Protein AF-A0A967STU8-F1 (afdb_monomer_lite)

Secondary structure (DSSP, 8-state):
-B-SSEEEEEETTTTEEEEEES--S--EEEEEEEEEEEEEEEEEE--SSS-EEEEEEEEE----BTTEEE-SPPEEESPPSEEEE-TTS-EEEEEEEEEE-TT-EEEEEEEEEEEEEEEEE--

Foldseek 3Di:
DDPPAWDWDADPVVRDIDTHGPDDPDFKDWADKDKDKDKDKDKDWAQDPDKDFKDKDWAFDDADDQFKHFDDDKDKVPQAPDWDADPVRTITRIHMDGTADHGDMDMMIIITIMIGTDMDGDD

Radius of gyration: 24.73 Å; chains: 1; bounding box: 53×29×70 Å

Structure (mmCIF, N/CA/C/O backbone):
data_AF-A0A967STU8-F1
#
_entry.id   AF-A0A967STU8-F1
#
loop_
_atom_site.group_PDB
_atom_site.id
_atom_site.type_symbol
_atom_site.label_atom_id
_atom_site.label_alt_id
_atom_site.label_comp_id
_atom_site.label_asym_id
_atom_site.label_entity_id
_atom_site.label_seq_id
_atom_site.pdbx_PDB_ins_code
_atom_site.Cartn_x
_atom_site.Cartn_y
_atom_site.Cartn_z
_atom_site.occupancy
_atom_site.B_iso_or_equiv
_atom_site.auth_seq_id
_atom_site.auth_comp_id
_atom_site.auth_asym_id
_atom_site.auth_atom_id
_atom_site.pdbx_PDB_model_num
ATOM 1 N N . CYS A 1 1 ? -17.644 -10.388 41.715 1.00 85.75 1 CYS A N 1
ATOM 2 C CA . CYS A 1 1 ? -18.228 -11.745 41.579 1.00 85.75 1 CYS A CA 1
ATOM 3 C C . CYS A 1 1 ? -18.292 -12.089 40.093 1.00 85.75 1 CYS A C 1
ATOM 5 O O . CYS A 1 1 ? -18.644 -11.200 39.331 1.00 85.75 1 CYS A O 1
ATOM 7 N N . TYR A 1 2 ? -17.925 -13.299 39.666 1.00 87.25 2 TYR A N 1
ATOM 8 C CA . TYR A 1 2 ? -18.069 -13.735 38.269 1.00 87.25 2 TYR A CA 1
ATOM 9 C C . TYR A 1 2 ? -19.254 -14.698 38.171 1.00 87.25 2 TYR A C 1
ATOM 11 O O . TYR A 1 2 ? -19.292 -15.669 38.923 1.00 87.25 2 TYR A O 1
ATOM 19 N N . ASP A 1 3 ? -20.216 -14.415 37.293 1.00 89.44 3 ASP A N 1
ATOM 20 C CA . ASP A 1 3 ? -21.454 -15.205 37.157 1.00 89.44 3 ASP A CA 1
ATOM 21 C C . ASP A 1 3 ? -21.408 -16.250 36.025 1.00 89.44 3 ASP A C 1
ATOM 23 O O . ASP A 1 3 ? -22.399 -16.929 35.775 1.00 89.44 3 ASP A O 1
ATOM 27 N N . GLY A 1 4 ? -20.263 -16.387 35.347 1.00 85.88 4 GLY A N 1
ATOM 28 C CA . GLY A 1 4 ? -20.096 -17.239 34.166 1.00 85.88 4 GLY A CA 1
ATOM 29 C C . GLY A 1 4 ? -20.077 -16.477 32.836 1.00 85.88 4 GLY A C 1
ATOM 30 O O . GLY A 1 4 ? -19.591 -17.015 31.843 1.00 85.88 4 GLY A O 1
ATOM 31 N N . GLU A 1 5 ? -20.493 -15.209 32.809 1.00 87.75 5 GLU A N 1
ATOM 32 C CA . GLU A 1 5 ? -20.482 -14.366 31.602 1.00 87.75 5 GLU A CA 1
ATOM 33 C C . GLU A 1 5 ? -19.931 -12.957 31.887 1.00 87.75 5 GLU A C 1
ATOM 35 O O . GLU A 1 5 ? -19.089 -12.440 31.147 1.00 87.75 5 GLU A O 1
ATOM 40 N N . PHE A 1 6 ? -20.321 -12.368 33.015 1.00 89.75 6 PHE A N 1
ATOM 41 C CA . PHE A 1 6 ? -19.985 -11.016 33.433 1.00 89.75 6 PHE A CA 1
ATOM 42 C C . PHE A 1 6 ? -19.229 -10.997 34.759 1.00 89.75 6 PHE A C 1
ATOM 44 O O . PHE A 1 6 ? -19.437 -11.813 35.663 1.00 89.75 6 PHE A O 1
ATOM 51 N N . LEU A 1 7 ? -18.359 -9.999 34.893 1.00 90.50 7 LEU A N 1
ATOM 52 C CA . LEU A 1 7 ? -17.764 -9.638 36.167 1.00 90.50 7 LEU A CA 1
ATOM 53 C C . LEU A 1 7 ? -18.603 -8.528 36.795 1.00 90.50 7 LEU A C 1
ATOM 55 O O . LEU A 1 7 ? -18.734 -7.434 36.252 1.00 90.50 7 LEU A O 1
ATOM 59 N N . TRP A 1 8 ? -19.147 -8.818 37.966 1.00 91.75 8 TRP A N 1
ATOM 60 C CA . TRP A 1 8 ? -19.905 -7.876 38.769 1.00 91.75 8 TRP A CA 1
ATOM 61 C C . TRP A 1 8 ? -18.993 -7.196 39.781 1.00 91.75 8 TRP A C 1
ATOM 63 O O . TRP A 1 8 ? -18.360 -7.877 40.604 1.00 91.75 8 TRP A O 1
ATOM 73 N N . ALA A 1 9 ? -18.956 -5.868 39.732 1.00 91.94 9 ALA A N 1
ATOM 74 C CA . ALA A 1 9 ? -18.268 -5.028 40.704 1.00 91.94 9 ALA A CA 1
ATOM 75 C C . ALA A 1 9 ? -19.292 -4.172 41.455 1.00 91.94 9 ALA A C 1
ATOM 77 O O . ALA A 1 9 ? -20.161 -3.559 40.842 1.00 91.94 9 ALA A O 1
ATOM 78 N N . VAL A 1 10 ? -19.195 -4.145 42.782 1.00 92.25 10 VAL A N 1
ATOM 79 C CA . VAL A 1 10 ? -20.042 -3.308 43.638 1.00 92.25 10 VAL A CA 1
ATOM 80 C C . VAL A 1 10 ? -19.204 -2.137 44.123 1.00 92.25 10 VAL A C 1
ATOM 82 O O . VAL A 1 10 ? -18.110 -2.339 44.648 1.00 92.25 10 VAL A O 1
ATOM 85 N N . ASP A 1 11 ? -19.726 -0.931 43.961 1.00 90.88 11 ASP A N 1
ATOM 86 C CA . ASP A 1 11 ? -19.177 0.288 44.537 1.00 90.88 11 ASP A CA 1
ATOM 87 C C . ASP A 1 11 ? -20.080 0.738 45.682 1.00 90.88 11 ASP A C 1
ATOM 89 O O . ASP A 1 11 ? -21.174 1.262 45.471 1.00 90.88 11 ASP A O 1
ATOM 93 N N . TYR A 1 12 ? -19.599 0.504 46.901 1.00 89.56 12 TYR A N 1
ATOM 94 C CA . TYR A 1 12 ? -20.307 0.859 48.124 1.00 89.56 12 TYR A CA 1
ATOM 95 C C . TYR A 1 12 ? -20.416 2.376 48.326 1.00 89.56 12 TYR A C 1
ATOM 97 O O . TYR A 1 12 ? -21.389 2.838 48.912 1.00 89.56 12 TYR A O 1
ATOM 105 N N . GLN A 1 13 ? -19.448 3.167 47.847 1.00 90.31 13 GLN A N 1
ATOM 106 C CA . GLN A 1 13 ? -19.458 4.619 48.063 1.00 90.31 13 GLN A CA 1
ATOM 107 C C . GLN A 1 13 ? -20.586 5.297 47.288 1.00 90.31 13 GLN A C 1
ATOM 109 O O . GLN A 1 13 ? -21.138 6.292 47.752 1.00 90.31 13 GLN A O 1
ATOM 114 N N . ASN A 1 14 ? -20.932 4.742 46.127 1.00 92.25 14 ASN A N 1
ATOM 115 C CA . ASN A 1 14 ? -21.931 5.311 45.230 1.00 92.25 14 ASN A CA 1
ATOM 116 C C . ASN A 1 14 ? -23.216 4.473 45.124 1.00 92.25 14 ASN A C 1
ATOM 118 O O . ASN A 1 14 ? -24.063 4.810 44.300 1.00 92.25 14 ASN A O 1
ATOM 122 N N . ASP A 1 15 ? -23.348 3.400 45.914 1.00 90.81 15 ASP A N 1
ATOM 123 C CA . ASP A 1 15 ? -24.450 2.424 45.868 1.00 90.81 15 ASP A CA 1
ATOM 124 C C . ASP A 1 15 ? -24.742 1.922 44.438 1.00 90.81 15 ASP A C 1
ATOM 126 O O . ASP A 1 15 ? -25.861 1.987 43.922 1.00 90.81 15 ASP A O 1
ATOM 130 N N . ARG A 1 16 ? -23.685 1.483 43.737 1.00 93.62 16 ARG A N 1
ATOM 131 C CA . ARG A 1 16 ? -23.762 1.052 42.331 1.00 93.62 16 ARG A CA 1
ATOM 132 C C . ARG A 1 16 ? -23.266 -0.368 42.128 1.00 93.62 16 ARG A C 1
ATOM 134 O O . ARG A 1 16 ? -22.250 -0.784 42.677 1.00 93.62 16 ARG A O 1
ATOM 141 N N . LEU A 1 17 ? -23.956 -1.079 41.241 1.00 90.88 17 LEU A N 1
ATOM 142 C CA . LEU A 1 17 ? -23.558 -2.383 40.728 1.00 90.88 17 LEU A CA 1
ATOM 143 C C . LEU A 1 17 ? -23.165 -2.242 39.252 1.00 90.88 17 LEU A C 1
ATOM 145 O O . LEU A 1 17 ? -23.994 -1.904 38.408 1.00 90.88 17 LEU A O 1
ATOM 149 N N . TYR A 1 18 ? -21.902 -2.516 38.939 1.00 90.88 18 TYR A N 1
ATOM 150 C CA . TYR A 1 18 ? -21.362 -2.495 37.584 1.00 90.88 18 TYR A CA 1
ATOM 151 C C . TYR A 1 18 ? -21.346 -3.902 36.991 1.00 90.88 18 TYR A C 1
ATOM 153 O O . TYR A 1 18 ? -20.858 -4.849 37.615 1.00 90.88 18 TYR A O 1
ATOM 161 N N . LYS A 1 19 ? -21.852 -4.014 35.760 1.00 91.06 19 LYS A N 1
ATOM 162 C CA . LYS A 1 19 ? -21.833 -5.230 34.943 1.00 91.06 19 LYS A CA 1
ATOM 163 C C . LYS A 1 19 ? -20.742 -5.107 33.881 1.00 91.06 19 LYS A C 1
ATOM 165 O O . LYS A 1 19 ? -20.950 -4.465 32.852 1.00 91.06 19 LYS A O 1
ATOM 170 N N . THR A 1 20 ? -19.590 -5.720 34.122 1.00 87.88 20 THR A N 1
ATOM 171 C CA . THR A 1 20 ? -18.437 -5.659 33.217 1.00 87.88 20 THR A CA 1
ATOM 172 C C . THR A 1 20 ? -18.414 -6.882 32.305 1.00 87.88 20 THR A C 1
ATOM 174 O O . THR A 1 20 ? -18.481 -8.020 32.774 1.00 87.88 20 THR A O 1
ATOM 177 N N . LYS A 1 21 ? -18.302 -6.662 30.991 1.00 83.44 21 LYS A N 1
ATOM 178 C CA . LYS A 1 21 ? -18.049 -7.739 30.024 1.00 83.44 21 LYS A CA 1
ATOM 179 C C . LYS A 1 21 ? -16.604 -8.208 30.172 1.00 83.44 21 LYS A C 1
ATOM 181 O O . LYS A 1 21 ? -15.693 -7.393 30.127 1.00 83.44 21 LYS A O 1
ATOM 186 N N . VAL A 1 22 ? -16.407 -9.509 30.380 1.00 76.88 22 VAL A N 1
ATOM 187 C CA . VAL A 1 22 ? -15.062 -10.102 30.534 1.00 76.88 22 VAL A CA 1
ATOM 188 C C . VAL A 1 22 ? -14.494 -10.546 29.189 1.00 76.88 22 VAL A C 1
ATOM 190 O O . VAL A 1 22 ? -13.284 -10.584 29.002 1.00 76.88 22 VAL A O 1
ATOM 193 N N . ARG A 1 23 ? -15.376 -10.901 28.254 1.00 77.56 23 ARG A N 1
ATOM 194 C CA . ARG A 1 23 ? -15.039 -11.286 26.889 1.00 77.56 23 ARG A CA 1
ATOM 195 C C . ARG A 1 23 ? -16.013 -10.591 25.959 1.00 77.56 23 ARG A C 1
ATOM 197 O O . ARG A 1 23 ? -17.225 -10.739 26.114 1.00 77.56 23 ARG A O 1
ATOM 204 N N . ASP A 1 24 ? -15.486 -9.852 25.007 1.00 80.94 24 ASP A N 1
ATOM 205 C CA . ASP A 1 24 ? -16.236 -9.372 23.863 1.00 80.94 24 ASP A CA 1
ATOM 206 C C . ASP A 1 24 ? -15.469 -9.710 22.579 1.00 80.94 24 ASP A C 1
ATOM 208 O O . ASP A 1 24 ? -14.516 -10.491 22.585 1.00 80.94 24 ASP A O 1
ATOM 212 N N . ASN A 1 25 ? -15.963 -9.198 21.457 1.00 84.50 25 ASN A N 1
ATOM 213 C CA . ASN A 1 25 ? -15.350 -9.423 20.155 1.00 84.50 25 ASN A CA 1
ATOM 214 C C . ASN A 1 25 ? -14.314 -8.343 19.808 1.00 84.50 25 ASN A C 1
ATOM 216 O O . ASN A 1 25 ? -13.816 -8.334 18.678 1.00 84.50 25 ASN A O 1
ATOM 220 N N . GLU A 1 26 ? -14.016 -7.422 20.726 1.00 87.31 26 GLU A N 1
ATOM 221 C CA . GLU A 1 26 ? -13.049 -6.360 20.501 1.00 87.31 26 GLU A CA 1
ATOM 222 C C . GLU A 1 26 ? -11.645 -6.930 20.724 1.00 87.31 26 GLU A C 1
ATOM 224 O O . GLU A 1 26 ? -11.301 -7.424 21.792 1.00 87.31 26 GLU A O 1
ATOM 229 N N . LYS A 1 27 ? -10.841 -6.957 19.658 1.00 89.94 27 LYS A N 1
ATOM 230 C CA . LYS A 1 27 ? -9.522 -7.621 19.661 1.00 89.94 27 LYS A CA 1
ATOM 231 C C . LYS A 1 27 ? -8.373 -6.665 19.959 1.00 89.94 27 LYS A C 1
ATOM 233 O O . LYS A 1 27 ? -7.262 -7.096 20.265 1.00 89.94 27 LYS A O 1
ATOM 238 N N . PHE A 1 28 ? -8.626 -5.372 19.813 1.00 92.75 28 PHE A N 1
ATOM 239 C CA . PHE A 1 28 ? -7.648 -4.323 20.008 1.00 92.75 28 PHE A CA 1
ATOM 240 C C . PHE A 1 28 ? -8.343 -2.986 20.243 1.00 92.75 28 PHE A C 1
ATOM 242 O O . PHE A 1 28 ? -9.468 -2.772 19.799 1.00 92.75 28 PHE A O 1
ATOM 249 N N . GLU A 1 29 ? -7.619 -2.062 20.857 1.00 94.56 29 GLU A N 1
ATOM 250 C CA . GLU A 1 29 ? -7.979 -0.652 20.960 1.00 94.56 29 GLU A CA 1
ATOM 251 C C . GLU A 1 29 ? -7.029 0.185 20.097 1.00 94.56 29 GLU A C 1
ATOM 253 O O . GLU A 1 29 ? -5.827 -0.095 20.027 1.00 94.56 29 GLU A O 1
ATOM 258 N N . ARG A 1 30 ? -7.572 1.217 19.440 1.00 96.94 30 ARG A N 1
ATOM 259 C CA . ARG A 1 30 ? -6.804 2.206 18.670 1.00 96.94 30 ARG A CA 1
ATOM 260 C C . ARG A 1 30 ? -6.689 3.509 19.447 1.00 96.94 30 ARG A C 1
ATOM 262 O O . ARG A 1 30 ? -7.681 4.002 19.977 1.00 96.94 30 ARG A O 1
ATOM 269 N N . SER A 1 31 ? -5.519 4.129 19.417 1.00 97.56 31 SER A N 1
ATOM 270 C CA . SER A 1 31 ? -5.298 5.466 19.974 1.00 97.56 31 SER A CA 1
ATOM 271 C C . SER A 1 31 ? -4.378 6.299 19.071 1.00 97.56 31 SER A C 1
ATOM 273 O O . SER A 1 31 ? -3.914 5.824 18.036 1.00 97.56 31 SER A O 1
ATOM 275 N N . ASN A 1 32 ? -4.178 7.576 19.416 1.00 97.31 32 ASN A N 1
ATOM 276 C CA . ASN A 1 32 ? -3.229 8.483 18.751 1.00 97.31 32 ASN A CA 1
ATOM 277 C C . ASN A 1 32 ? -3.359 8.547 17.217 1.00 97.31 32 ASN A C 1
ATOM 279 O O . ASN A 1 32 ? -2.394 8.361 16.479 1.00 97.31 32 ASN A O 1
ATOM 283 N N . ALA A 1 33 ? -4.568 8.839 16.729 1.00 97.56 33 ALA A N 1
ATOM 284 C CA . ALA A 1 33 ? -4.824 8.966 15.298 1.00 97.56 33 ALA A CA 1
ATOM 285 C C . ALA A 1 33 ? -3.971 10.080 14.664 1.00 97.56 33 ALA A C 1
ATOM 287 O O . ALA A 1 33 ? -4.079 11.249 15.043 1.00 97.56 33 ALA A O 1
ATOM 288 N N . TYR A 1 34 ? -3.184 9.731 13.649 1.00 97.44 34 TYR A N 1
ATOM 289 C CA . TYR A 1 34 ? -2.320 10.672 12.942 1.00 97.44 34 TYR A CA 1
ATOM 290 C C . TYR A 1 34 ? -2.534 10.587 11.432 1.00 97.44 34 TYR A C 1
ATOM 292 O O . TYR A 1 34 ? -2.371 9.531 10.825 1.00 97.44 34 TYR A O 1
ATOM 300 N N . LYS A 1 35 ? -2.917 11.711 10.818 1.00 97.94 35 LYS A N 1
ATOM 301 C CA . LYS A 1 35 ? -3.129 11.813 9.369 1.00 97.94 35 LYS A CA 1
ATOM 302 C C . LYS A 1 35 ? -1.853 12.272 8.691 1.00 97.94 35 LYS A C 1
ATOM 304 O O . LYS A 1 35 ? -1.307 13.312 9.052 1.00 97.94 35 LYS A O 1
ATOM 309 N N . THR A 1 36 ? -1.420 11.542 7.673 1.00 96.81 36 THR A N 1
ATOM 310 C CA . THR A 1 36 ? -0.213 11.888 6.925 1.00 96.81 36 THR A CA 1
ATOM 311 C C . THR A 1 36 ? -0.289 11.449 5.469 1.00 96.81 36 THR A C 1
ATOM 313 O O . THR A 1 36 ? -1.050 10.553 5.101 1.00 96.81 36 THR A O 1
ATOM 316 N N . LYS A 1 37 ? 0.518 12.099 4.633 1.00 97.00 37 LY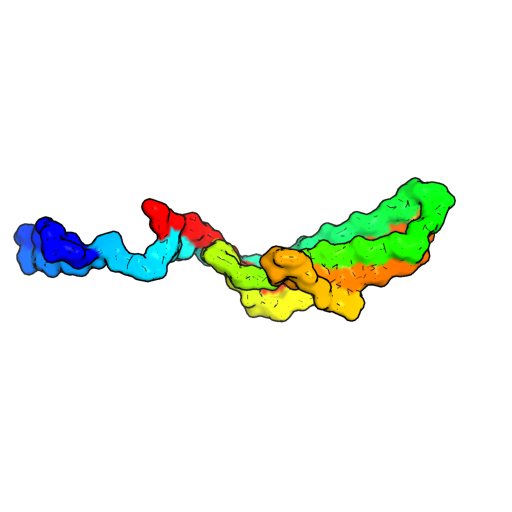S A N 1
ATOM 317 C CA . LYS A 1 37 ? 0.747 11.722 3.241 1.00 97.00 37 LYS A CA 1
ATOM 318 C C . LYS A 1 37 ? 2.112 11.050 3.151 1.00 97.00 37 LYS A C 1
ATOM 320 O O . LYS A 1 37 ? 3.125 11.665 3.469 1.00 97.00 37 LYS A O 1
ATOM 325 N N . ILE A 1 38 ? 2.126 9.802 2.703 1.00 94.81 38 ILE A N 1
ATOM 326 C CA . ILE A 1 38 ? 3.335 8.999 2.532 1.00 94.81 38 ILE A CA 1
ATOM 327 C C . ILE A 1 38 ? 3.641 8.909 1.041 1.00 94.81 38 ILE A C 1
ATOM 329 O O . ILE A 1 38 ? 2.768 8.553 0.250 1.00 94.81 38 ILE A O 1
ATOM 333 N N . THR A 1 39 ? 4.885 9.208 0.678 1.00 97.00 39 THR A N 1
ATOM 334 C CA . THR A 1 39 ? 5.437 8.929 -0.650 1.00 97.00 39 THR A CA 1
ATOM 335 C C . THR A 1 39 ? 6.491 7.847 -0.493 1.00 97.00 39 THR A C 1
ATOM 337 O O . THR A 1 39 ? 7.542 8.086 0.100 1.00 97.00 39 THR A O 1
ATOM 340 N N . TYR A 1 40 ? 6.206 6.659 -1.008 1.00 96.19 40 TYR A N 1
ATOM 341 C CA . TYR A 1 40 ? 7.179 5.586 -1.128 1.00 96.19 40 TYR A CA 1
ATOM 342 C C . TYR A 1 40 ? 7.838 5.672 -2.502 1.00 96.19 40 TYR A C 1
ATOM 344 O O . TYR A 1 40 ? 7.139 5.630 -3.512 1.00 96.19 40 TYR A O 1
ATOM 352 N N . THR A 1 41 ? 9.163 5.781 -2.537 1.00 97.19 41 THR A N 1
ATOM 353 C CA . THR A 1 41 ? 9.940 5.858 -3.777 1.00 97.19 41 THR A CA 1
ATOM 354 C C . THR A 1 41 ? 10.799 4.609 -3.921 1.00 97.19 41 THR A C 1
ATOM 356 O O . THR A 1 41 ? 11.645 4.334 -3.071 1.00 97.19 41 THR A O 1
ATOM 359 N N . HIS A 1 42 ? 10.603 3.871 -5.007 1.00 96.88 42 HIS A N 1
ATOM 360 C CA . HIS A 1 42 ? 11.481 2.798 -5.446 1.00 96.88 42 HIS A CA 1
ATOM 361 C C . HIS A 1 42 ? 12.359 3.300 -6.592 1.00 96.88 42 HIS A C 1
ATOM 363 O O . HIS A 1 42 ? 11.853 3.879 -7.552 1.00 96.88 42 HIS A O 1
ATOM 369 N N . GLN A 1 43 ? 13.665 3.058 -6.503 1.00 96.06 43 GLN A N 1
ATOM 370 C CA . GLN A 1 43 ? 14.619 3.459 -7.529 1.00 96.06 43 GLN A CA 1
ATOM 371 C C . GLN A 1 43 ? 15.397 2.243 -8.027 1.00 96.06 43 GLN A C 1
ATOM 373 O O . GLN A 1 43 ? 16.104 1.590 -7.258 1.00 96.06 43 GLN A O 1
ATOM 378 N N . ALA A 1 44 ? 15.315 1.989 -9.329 1.00 94.25 44 ALA A N 1
ATOM 379 C CA . ALA A 1 44 ? 16.125 0.998 -10.019 1.00 94.25 44 ALA A CA 1
ATOM 380 C C . ALA A 1 44 ? 17.214 1.711 -10.823 1.00 94.25 44 ALA A C 1
ATOM 382 O O . ALA A 1 44 ? 16.925 2.603 -11.620 1.00 94.25 44 ALA A O 1
ATOM 383 N N . THR A 1 45 ? 18.477 1.343 -10.599 1.00 94.44 45 THR A N 1
ATOM 384 C CA . THR A 1 45 ? 19.624 1.963 -11.280 1.00 94.44 45 THR A CA 1
ATOM 385 C C . THR A 1 45 ? 20.475 0.897 -11.956 1.00 94.44 45 THR A C 1
ATOM 387 O O . THR A 1 45 ? 20.891 -0.062 -11.304 1.00 94.44 45 THR A O 1
ATOM 390 N N . ASN A 1 46 ? 20.755 1.065 -13.249 1.00 94.12 46 ASN A N 1
ATOM 391 C CA . ASN A 1 46 ? 21.653 0.175 -13.981 1.00 94.12 46 ASN A CA 1
ATOM 392 C C . ASN A 1 46 ? 23.096 0.703 -13.933 1.00 94.12 46 ASN A C 1
ATOM 394 O O . ASN A 1 46 ? 23.478 1.543 -14.741 1.00 94.12 46 ASN A O 1
ATOM 398 N N . PHE A 1 47 ? 23.911 0.192 -13.008 1.00 93.19 47 PHE A N 1
ATOM 399 C CA . PHE A 1 47 ? 25.344 0.523 -12.925 1.00 93.19 47 PHE A CA 1
ATOM 400 C C . PHE A 1 47 ? 26.240 -0.363 -13.806 1.00 93.19 47 PHE A C 1
ATOM 402 O O . PHE A 1 47 ? 27.457 -0.179 -13.832 1.00 93.19 47 PHE A O 1
ATOM 409 N N . GLY A 1 48 ? 25.670 -1.361 -14.484 1.00 89.31 48 GLY A N 1
ATOM 410 C CA . GLY A 1 48 ? 26.426 -2.286 -15.318 1.00 89.31 48 GLY A CA 1
ATOM 411 C C . GLY A 1 48 ? 26.853 -1.652 -16.646 1.00 89.31 48 GLY A C 1
ATOM 412 O O . GLY A 1 48 ? 26.198 -0.737 -17.136 1.00 89.31 48 GLY A O 1
ATOM 413 N N . PRO A 1 49 ? 27.913 -2.172 -17.291 1.00 90.56 49 PRO A N 1
ATOM 414 C CA . PRO A 1 49 ? 28.360 -1.692 -18.602 1.00 90.56 49 PRO A CA 1
ATOM 415 C C . PRO A 1 49 ? 27.416 -2.094 -19.748 1.00 90.56 49 PRO A C 1
ATOM 417 O O . PRO A 1 49 ? 27.615 -1.682 -20.887 1.00 90.56 49 PRO A O 1
ATOM 420 N N . GLY A 1 50 ? 26.423 -2.942 -19.465 1.00 90.88 50 GLY A N 1
ATOM 421 C CA . GLY A 1 50 ? 25.441 -3.432 -20.420 1.00 90.88 50 GLY A CA 1
ATOM 422 C C . GLY A 1 50 ? 24.027 -3.007 -20.050 1.00 90.88 50 GLY A C 1
ATOM 423 O O . GLY A 1 50 ? 23.727 -2.660 -18.911 1.00 90.88 50 GLY A O 1
ATOM 424 N N . LYS A 1 51 ? 23.143 -3.065 -21.039 1.00 93.19 51 LYS A N 1
ATOM 425 C CA . LYS A 1 51 ? 21.725 -2.750 -20.901 1.00 93.19 51 LYS A CA 1
ATOM 426 C C . LYS A 1 51 ? 20.969 -3.867 -20.179 1.00 93.19 51 LYS A C 1
ATOM 428 O O . LYS A 1 51 ? 21.143 -5.043 -20.514 1.00 93.19 51 LYS A O 1
ATOM 433 N N . VAL A 1 52 ? 20.092 -3.508 -19.244 1.00 93.81 52 VAL A N 1
ATOM 434 C CA . VAL A 1 52 ? 19.133 -4.459 -18.664 1.00 93.81 52 VAL A CA 1
ATOM 435 C C . VAL A 1 52 ? 17.981 -4.607 -19.650 1.00 93.81 52 VAL A C 1
ATOM 437 O O . VAL A 1 52 ? 17.334 -3.626 -20.005 1.00 93.81 52 VAL A O 1
ATOM 440 N N . LYS A 1 53 ? 17.753 -5.830 -20.137 1.00 94.38 53 LYS A N 1
ATOM 441 C CA . LYS A 1 53 ? 16.722 -6.088 -21.153 1.00 94.38 53 LYS A CA 1
ATOM 442 C C . LYS A 1 53 ? 15.316 -5.908 -20.600 1.00 94.38 53 LYS A C 1
ATOM 444 O O . LYS A 1 53 ? 14.507 -5.289 -21.269 1.00 94.38 53 LYS A O 1
ATOM 449 N N . THR A 1 54 ? 15.067 -6.426 -19.403 1.00 95.75 54 THR A N 1
ATOM 450 C CA . THR A 1 54 ? 13.772 -6.360 -18.727 1.00 95.75 54 THR A CA 1
ATOM 451 C C . THR A 1 54 ? 13.982 -6.239 -17.223 1.00 95.75 54 THR A C 1
ATOM 453 O O . THR A 1 54 ? 14.922 -6.822 -16.669 1.00 95.75 54 THR A O 1
ATOM 456 N N . LEU A 1 55 ? 13.109 -5.486 -16.566 1.00 95.00 55 LEU A N 1
ATOM 457 C CA . LEU A 1 55 ? 13.008 -5.391 -15.119 1.00 95.00 55 LEU A CA 1
ATOM 458 C C . LEU A 1 55 ? 11.532 -5.390 -14.726 1.00 95.00 55 LEU A C 1
ATOM 460 O O . LEU A 1 55 ? 10.786 -4.500 -15.128 1.00 95.00 55 LEU A O 1
ATOM 464 N N . ASP A 1 56 ? 11.159 -6.348 -13.884 1.00 96.62 56 ASP A N 1
ATOM 465 C CA . ASP A 1 56 ? 9.834 -6.434 -13.285 1.00 96.62 56 ASP A CA 1
ATOM 466 C C . ASP A 1 56 ? 9.900 -5.967 -11.826 1.00 96.62 56 ASP A C 1
ATOM 468 O O . ASP A 1 56 ? 10.680 -6.491 -11.023 1.00 96.62 56 ASP A O 1
ATOM 472 N N . VAL A 1 57 ? 9.092 -4.966 -11.472 1.00 96.69 57 VAL A N 1
ATOM 473 C CA . VAL A 1 57 ? 8.980 -4.453 -10.098 1.00 96.69 57 VAL A CA 1
ATOM 474 C C . VAL A 1 57 ? 7.563 -4.681 -9.592 1.00 96.69 57 VAL A C 1
ATOM 476 O O . VAL A 1 57 ? 6.596 -4.242 -10.203 1.00 96.69 57 VAL A O 1
ATOM 479 N N . HIS A 1 58 ? 7.440 -5.324 -8.433 1.00 96.81 58 HIS A N 1
ATOM 480 C CA . HIS A 1 58 ? 6.164 -5.541 -7.756 1.00 96.81 58 HIS A CA 1
ATOM 481 C C . HIS A 1 58 ? 6.103 -4.708 -6.478 1.00 96.81 58 HIS A C 1
ATOM 483 O O . HIS A 1 58 ? 6.790 -5.006 -5.499 1.00 96.81 58 HIS A O 1
ATOM 489 N N . LEU A 1 59 ? 5.260 -3.677 -6.468 1.00 96.25 59 LEU A N 1
ATOM 490 C CA . LEU A 1 59 ? 4.990 -2.887 -5.268 1.00 96.25 59 LEU A CA 1
ATOM 491 C C . LEU A 1 59 ? 3.701 -3.365 -4.608 1.00 96.25 59 LEU A C 1
ATOM 493 O O . LEU A 1 59 ? 2.646 -3.373 -5.237 1.00 96.25 59 LEU A O 1
ATOM 497 N N . ALA A 1 60 ? 3.763 -3.7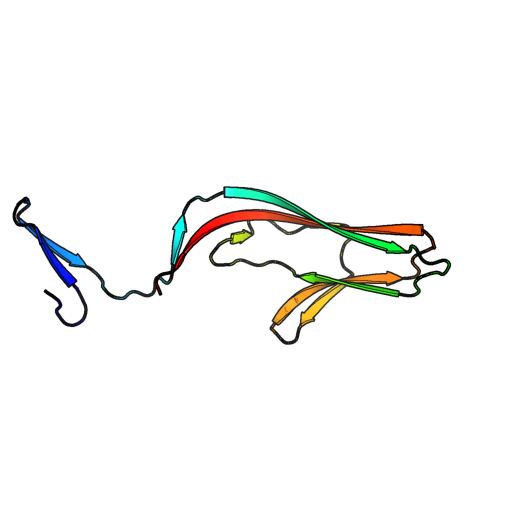55 -3.335 1.00 94.81 60 ALA A N 1
ATOM 498 C CA . ALA A 1 60 ? 2.571 -4.150 -2.589 1.00 94.81 60 ALA A CA 1
ATOM 499 C C . ALA A 1 60 ? 1.547 -3.006 -2.573 1.00 94.81 60 ALA A C 1
ATOM 501 O O . ALA A 1 60 ? 1.873 -1.883 -2.190 1.00 94.81 60 ALA A O 1
ATOM 502 N N . ILE A 1 61 ? 0.309 -3.302 -2.973 1.00 95.19 61 ILE A N 1
ATOM 503 C CA . ILE A 1 61 ? -0.805 -2.362 -2.860 1.00 95.19 61 ILE A CA 1
ATOM 504 C C . ILE A 1 61 ? -1.265 -2.406 -1.400 1.00 95.19 61 ILE A C 1
ATOM 506 O O . ILE A 1 61 ? -1.744 -3.458 -0.953 1.00 95.19 61 ILE A O 1
ATOM 510 N N . PRO A 1 62 ? -1.077 -1.326 -0.622 1.00 92.94 62 PRO A N 1
ATOM 511 C CA . PRO A 1 62 ? -1.485 -1.317 0.769 1.00 92.94 62 PRO A CA 1
ATOM 512 C C . PRO A 1 62 ? -3.013 -1.359 0.866 1.00 92.94 62 PRO A C 1
ATOM 514 O O . PRO A 1 62 ? -3.733 -0.892 -0.015 1.00 92.94 62 PRO A O 1
ATOM 517 N N . GLY A 1 63 ? -3.497 -1.912 1.973 1.00 92.50 63 GLY A N 1
ATOM 518 C CA . GLY A 1 63 ? -4.901 -1.877 2.366 1.00 92.50 63 GLY A CA 1
ATOM 519 C C . GLY A 1 63 ? -5.041 -1.412 3.809 1.00 92.50 63 GLY A C 1
ATOM 520 O O . GLY A 1 63 ? -4.050 -1.095 4.479 1.00 92.50 63 GLY A O 1
ATOM 521 N N . ASP A 1 64 ? -6.275 -1.404 4.294 1.00 95.44 64 ASP A N 1
ATOM 522 C CA . ASP A 1 64 ? -6.553 -1.145 5.702 1.00 95.44 64 ASP A CA 1
ATOM 523 C C . ASP A 1 64 ? -5.996 -2.263 6.588 1.00 95.44 64 ASP A C 1
ATOM 525 O O . ASP A 1 64 ? -5.999 -3.443 6.220 1.00 95.44 64 ASP A O 1
ATOM 529 N N . ARG A 1 65 ? -5.509 -1.880 7.771 1.00 94.44 65 ARG A N 1
ATOM 530 C CA . ARG A 1 65 ? -5.056 -2.789 8.833 1.00 94.44 65 ARG A CA 1
ATOM 531 C C . ARG A 1 65 ? -5.457 -2.246 10.198 1.00 94.44 65 ARG A C 1
ATOM 533 O O . ARG A 1 65 ? -5.946 -1.125 10.320 1.00 94.44 65 ARG A O 1
ATOM 540 N N . ASP A 1 66 ? -5.212 -3.018 11.248 1.00 96.06 66 ASP A N 1
ATOM 541 C CA . ASP A 1 66 ? -5.553 -2.626 12.619 1.00 96.06 66 ASP A CA 1
ATOM 542 C C . ASP A 1 66 ? -4.921 -1.287 13.026 1.00 96.06 66 ASP A C 1
ATOM 544 O O . ASP A 1 66 ? -5.531 -0.530 13.775 1.00 96.06 66 ASP A O 1
ATOM 548 N N . ASN A 1 67 ? -3.750 -0.956 12.476 1.00 95.81 67 ASN A N 1
ATOM 549 C CA . ASN A 1 67 ? -3.001 0.267 12.760 1.00 95.81 67 ASN A CA 1
ATOM 55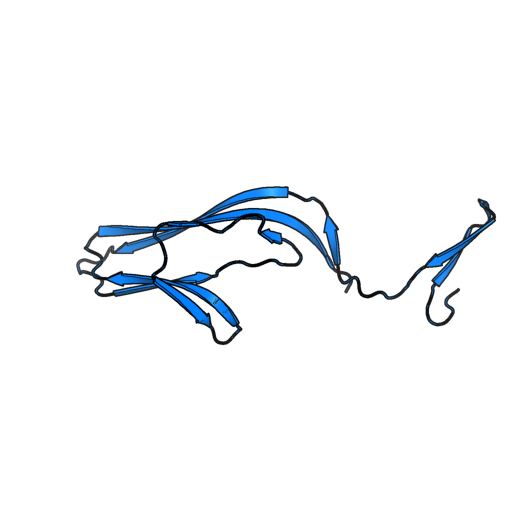0 C C . ASN A 1 67 ? -3.086 1.344 11.666 1.00 95.81 67 ASN A C 1
ATOM 552 O O . ASN A 1 67 ? -2.459 2.393 11.817 1.00 95.81 67 ASN A O 1
ATOM 556 N N . GLN A 1 68 ? -3.802 1.115 10.560 1.00 95.94 68 GLN A N 1
ATOM 557 C CA . GLN A 1 68 ? -3.892 2.098 9.477 1.00 95.94 68 GLN A CA 1
ATOM 558 C C . GLN A 1 68 ? -5.206 2.032 8.698 1.00 95.94 68 GLN A C 1
ATOM 560 O O . GLN A 1 68 ? -5.732 0.957 8.417 1.00 95.94 68 GLN A O 1
ATOM 565 N N . THR A 1 69 ? -5.674 3.195 8.260 1.00 97.31 69 THR A N 1
ATOM 566 C CA . THR A 1 69 ? -6.749 3.328 7.274 1.00 97.31 69 THR A CA 1
ATOM 567 C C . THR A 1 69 ? -6.272 4.190 6.116 1.00 97.31 69 THR A C 1
ATOM 569 O O . THR A 1 69 ? -5.713 5.272 6.331 1.00 97.31 69 THR A O 1
ATOM 572 N N . ILE A 1 70 ? -6.496 3.729 4.890 1.00 96.62 70 ILE A N 1
ATOM 573 C CA . ILE A 1 70 ? -6.179 4.475 3.674 1.00 96.62 70 ILE A CA 1
ATOM 574 C C . ILE A 1 70 ? -7.345 5.414 3.377 1.00 96.62 70 ILE A C 1
ATOM 576 O O . ILE A 1 70 ? -8.473 4.986 3.156 1.00 96.62 70 ILE A O 1
ATOM 580 N N . THR A 1 71 ? -7.086 6.719 3.403 1.00 93.38 71 THR A N 1
ATOM 581 C CA . THR A 1 71 ? -8.146 7.742 3.364 1.00 93.38 71 THR A CA 1
ATOM 582 C C . THR A 1 71 ? -8.343 8.384 1.993 1.00 93.38 71 THR A C 1
ATOM 584 O O . THR A 1 71 ? -9.193 9.257 1.847 1.00 93.38 71 THR A O 1
ATOM 587 N N . SER A 1 72 ? -7.545 8.005 0.995 1.00 91.12 72 SER A N 1
ATOM 588 C CA . SER A 1 72 ? -7.653 8.500 -0.379 1.00 91.12 72 SER A CA 1
ATOM 589 C C . SER A 1 72 ? -7.256 7.421 -1.378 1.00 91.12 72 SER A C 1
ATOM 591 O O . SER A 1 72 ? -6.586 6.455 -1.020 1.00 91.12 72 SER A O 1
ATOM 593 N N . GLU A 1 73 ? -7.593 7.628 -2.648 1.00 94.12 73 GLU A N 1
ATOM 594 C CA . GLU A 1 73 ? -7.020 6.839 -3.736 1.00 94.12 73 GLU A CA 1
ATOM 595 C C . GLU A 1 73 ? -5.484 6.915 -3.703 1.00 94.12 73 GLU A C 1
ATOM 597 O O . GLU A 1 73 ? -4.902 7.963 -3.392 1.00 94.12 73 GLU A O 1
ATOM 602 N N . ILE A 1 74 ? -4.837 5.777 -3.958 1.00 96.50 74 ILE A N 1
ATOM 603 C CA . ILE A 1 74 ? -3.380 5.654 -3.985 1.00 96.50 74 ILE A CA 1
ATOM 604 C C . ILE A 1 74 ? -2.919 6.002 -5.395 1.00 96.50 74 ILE A C 1
ATOM 606 O O . ILE A 1 74 ? -3.365 5.391 -6.363 1.00 96.50 74 ILE A O 1
ATOM 610 N N . GLN A 1 75 ? -2.008 6.962 -5.506 1.00 97.31 75 GLN A N 1
ATOM 611 C CA . GLN A 1 75 ? -1.447 7.363 -6.791 1.00 97.31 75 GLN A CA 1
ATOM 612 C C . GLN A 1 75 ? -0.132 6.638 -7.042 1.00 97.31 75 GLN A C 1
ATOM 614 O O . GLN A 1 75 ? 0.710 6.533 -6.150 1.00 97.31 75 GLN A O 1
ATOM 619 N N . TYR A 1 76 ? 0.055 6.190 -8.275 1.00 97.62 76 TYR A N 1
ATOM 620 C CA . TYR A 1 76 ? 1.247 5.495 -8.734 1.00 97.62 76 TYR A CA 1
ATOM 621 C C . TYR A 1 76 ? 1.864 6.289 -9.883 1.00 97.62 76 TYR A C 1
ATOM 623 O O . TYR A 1 76 ? 1.164 6.651 -10.825 1.00 97.62 76 TYR A O 1
ATOM 631 N N . ILE A 1 77 ? 3.150 6.631 -9.770 1.00 96.44 77 ILE A N 1
ATOM 632 C CA . ILE A 1 77 ? 3.856 7.468 -10.747 1.00 96.44 77 ILE A CA 1
ATOM 633 C C . ILE A 1 77 ? 5.206 6.818 -11.079 1.00 96.44 77 ILE A C 1
ATOM 635 O O . ILE A 1 77 ? 6.085 6.822 -10.218 1.00 96.44 77 ILE A O 1
ATOM 639 N N . PRO A 1 78 ? 5.412 6.299 -12.300 1.00 95.50 78 PRO A N 1
ATOM 640 C CA . PRO A 1 78 ? 4.418 6.157 -13.369 1.00 95.50 78 PRO A CA 1
ATOM 641 C C . PRO A 1 78 ? 3.286 5.182 -12.992 1.00 95.50 78 PRO A C 1
ATOM 643 O O . PRO A 1 78 ? 3.339 4.517 -11.951 1.00 95.50 78 PRO A O 1
ATOM 646 N N . GLU A 1 79 ? 2.257 5.103 -13.837 1.00 96.38 79 GLU A N 1
ATOM 647 C CA . GLU A 1 79 ? 1.234 4.062 -13.710 1.00 96.38 79 GLU A CA 1
ATOM 648 C C . GLU A 1 79 ? 1.864 2.671 -13.871 1.00 96.38 79 GLU A C 1
ATOM 650 O O . GLU A 1 79 ? 2.839 2.489 -14.604 1.00 96.38 79 GLU A O 1
ATOM 655 N N . TYR A 1 80 ? 1.329 1.698 -13.137 1.00 97.00 80 TYR A N 1
ATOM 656 C CA . TYR A 1 80 ? 1.730 0.298 -13.244 1.00 97.00 80 TYR A CA 1
ATOM 657 C C . TYR A 1 80 ? 1.038 -0.369 -14.440 1.00 97.00 80 TYR A C 1
ATOM 659 O O . TYR A 1 80 ? -0.012 0.084 -14.891 1.00 97.00 80 TYR A O 1
ATOM 667 N N . ALA A 1 81 ? 1.616 -1.457 -14.946 1.00 96.50 81 ALA A N 1
ATOM 668 C CA . ALA A 1 81 ? 1.091 -2.187 -16.097 1.00 96.50 81 ALA A CA 1
ATOM 669 C C . ALA A 1 81 ? -0.168 -2.990 -15.739 1.00 96.50 81 ALA A C 1
ATOM 671 O O . ALA A 1 81 ? -1.173 -2.941 -16.447 1.00 96.50 81 ALA A O 1
ATOM 672 N N . ASP A 1 82 ? -0.120 -3.717 -14.624 1.00 97.69 82 ASP A N 1
ATOM 673 C CA . ASP A 1 82 ? -1.208 -4.578 -14.174 1.00 97.69 82 ASP A CA 1
ATOM 674 C C . ASP A 1 82 ? -1.126 -4.869 -12.666 1.00 97.69 82 ASP A C 1
ATOM 676 O O . ASP A 1 82 ? -0.212 -4.423 -11.965 1.00 97.69 82 ASP A O 1
ATOM 680 N N . VAL A 1 83 ? -2.129 -5.580 -12.143 1.00 97.88 83 VAL A N 1
ATOM 681 C CA . VAL A 1 83 ? -2.159 -6.022 -10.745 1.00 97.88 83 VAL A CA 1
ATOM 682 C C . VAL A 1 83 ? -1.961 -7.529 -10.682 1.00 97.88 83 VAL A C 1
ATOM 684 O O . VAL A 1 83 ? -2.828 -8.290 -11.111 1.00 97.88 83 VAL A O 1
ATOM 687 N N . VAL A 1 84 ? -0.879 -7.957 -10.034 1.00 97.69 84 VAL A N 1
ATOM 688 C CA . VAL A 1 84 ? -0.577 -9.375 -9.796 1.00 97.69 84 VAL A CA 1
ATOM 689 C C . VAL A 1 84 ? -0.844 -9.721 -8.338 1.00 97.69 84 VAL A C 1
ATOM 691 O O . VAL A 1 84 ? -0.471 -8.970 -7.435 1.00 97.69 84 VAL A O 1
ATOM 694 N N . THR A 1 85 ? -1.488 -10.861 -8.095 1.00 97.25 85 THR A N 1
ATOM 695 C CA . THR A 1 85 ? -1.721 -11.382 -6.740 1.00 97.25 85 THR A CA 1
ATOM 696 C C . THR A 1 85 ? -0.757 -12.523 -6.460 1.00 97.25 85 THR A C 1
ATOM 698 O O . THR A 1 85 ? -0.665 -13.460 -7.252 1.00 97.25 85 THR A O 1
ATOM 701 N N . ASP A 1 86 ? -0.034 -12.445 -5.346 1.00 92.38 86 ASP A N 1
ATOM 702 C CA . ASP A 1 86 ? 0.874 -13.514 -4.944 1.00 92.38 86 ASP A CA 1
ATOM 703 C C . ASP A 1 86 ? 0.130 -14.718 -4.335 1.00 92.38 86 ASP A C 1
ATOM 705 O O . ASP A 1 86 ? -1.084 -14.708 -4.115 1.00 92.38 86 ASP A O 1
ATOM 709 N N . LYS A 1 87 ? 0.873 -15.785 -4.026 1.00 95.50 87 LYS A N 1
ATOM 710 C CA . LYS A 1 87 ? 0.310 -17.021 -3.455 1.00 95.50 87 LYS A CA 1
ATOM 711 C C . LYS A 1 87 ? -0.290 -16.865 -2.048 1.00 95.50 87 LYS A C 1
ATOM 713 O O . LYS A 1 87 ? -0.915 -17.805 -1.563 1.00 95.50 87 LYS A O 1
ATOM 718 N N . TRP A 1 88 ? -0.078 -15.730 -1.386 1.00 92.94 88 TRP A N 1
ATOM 719 C CA . TRP A 1 88 ? -0.624 -15.406 -0.067 1.00 92.94 88 TRP A CA 1
ATOM 720 C C . TRP A 1 88 ? -1.779 -14.395 -0.145 1.00 92.94 88 TRP A C 1
ATOM 722 O O . TRP A 1 88 ? -2.303 -13.987 0.890 1.00 92.94 88 TRP A O 1
ATOM 732 N N . GLY A 1 89 ? -2.205 -14.015 -1.355 1.00 92.12 89 GLY A N 1
ATOM 733 C CA . GLY A 1 89 ? -3.312 -13.088 -1.579 1.00 92.12 89 GLY A CA 1
ATOM 734 C C . GLY A 1 89 ? -2.917 -11.609 -1.547 1.00 92.12 89 GLY A C 1
ATOM 735 O O . GLY A 1 89 ? -3.798 -10.750 -1.625 1.00 92.12 89 GLY A O 1
ATOM 736 N N . GLN A 1 90 ? -1.626 -11.273 -1.455 1.00 94.62 90 GLN A N 1
ATOM 737 C CA . GLN A 1 90 ? -1.179 -9.883 -1.531 1.00 94.62 90 GLN A CA 1
ATOM 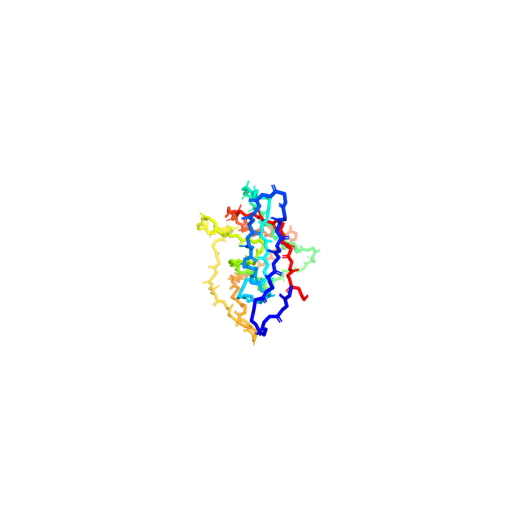738 C C . GLN A 1 90 ? -1.249 -9.400 -2.981 1.00 94.62 90 GLN A C 1
ATOM 740 O O . GLN A 1 90 ? -0.619 -9.956 -3.880 1.00 94.62 90 GLN A O 1
ATOM 745 N N . ARG A 1 91 ? -1.995 -8.316 -3.200 1.00 96.81 91 ARG A N 1
ATOM 746 C CA . ARG A 1 91 ? -2.066 -7.621 -4.491 1.00 96.81 91 ARG A CA 1
ATOM 747 C C . ARG A 1 91 ? -0.851 -6.714 -4.662 1.00 96.81 91 ARG A C 1
ATOM 749 O O . ARG A 1 91 ? -0.484 -5.991 -3.734 1.00 96.81 91 ARG A O 1
ATOM 756 N N . THR A 1 92 ? -0.250 -6.721 -5.839 1.00 97.56 92 THR A N 1
ATOM 757 C CA . THR A 1 92 ? 0.934 -5.923 -6.172 1.00 97.56 92 THR A CA 1
ATOM 758 C C . THR A 1 92 ? 0.690 -5.142 -7.456 1.00 97.56 92 THR A C 1
ATOM 760 O O . THR A 1 92 ? 0.135 -5.685 -8.405 1.00 97.56 92 THR A O 1
ATOM 763 N N . ALA A 1 93 ? 1.083 -3.872 -7.470 1.00 97.56 93 ALA A N 1
ATOM 764 C CA . ALA A 1 93 ? 1.204 -3.067 -8.673 1.00 97.56 93 ALA A CA 1
ATOM 765 C C . ALA A 1 93 ? 2.467 -3.528 -9.408 1.00 97.56 93 ALA A C 1
ATOM 767 O O . ALA A 1 93 ? 3.573 -3.410 -8.868 1.00 97.56 93 ALA A O 1
ATOM 768 N N . HIS A 1 94 ? 2.283 -4.114 -10.585 1.00 97.94 94 HIS A N 1
ATOM 769 C CA . HIS A 1 94 ? 3.350 -4.681 -11.393 1.00 97.94 94 HIS A CA 1
ATOM 770 C C . HIS A 1 94 ? 3.832 -3.673 -12.437 1.00 97.94 94 HIS A C 1
ATOM 772 O O . HIS A 1 94 ? 3.048 -3.127 -13.212 1.00 97.94 94 HIS A O 1
ATOM 778 N N . TYR A 1 95 ? 5.135 -3.433 -12.456 1.00 97.69 95 TYR A N 1
ATOM 779 C CA . TYR A 1 95 ? 5.808 -2.573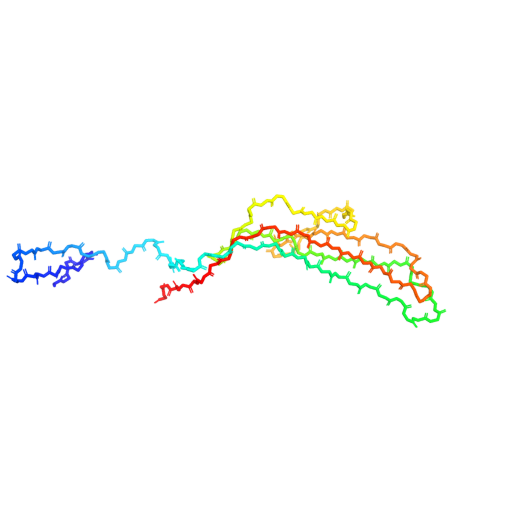 -13.414 1.00 97.69 95 TYR A CA 1
ATOM 780 C C . TYR A 1 95 ? 6.712 -3.410 -14.291 1.00 97.69 95 TYR A C 1
ATOM 782 O O . TYR A 1 95 ? 7.629 -4.044 -13.775 1.00 97.69 95 TYR A O 1
ATOM 790 N N . HIS A 1 96 ? 6.502 -3.318 -15.598 1.00 96.50 96 HIS A N 1
ATOM 791 C CA . HIS A 1 96 ? 7.401 -3.879 -16.589 1.00 96.50 96 HIS A CA 1
ATOM 792 C C . HIS A 1 96 ? 8.215 -2.755 -17.224 1.00 96.50 96 HIS A C 1
ATOM 794 O O . HIS A 1 96 ? 7.656 -1.814 -17.793 1.00 96.50 96 HIS A O 1
ATOM 800 N N . LEU A 1 97 ? 9.534 -2.834 -17.099 1.00 93.62 97 LEU A N 1
ATOM 801 C CA . LEU A 1 97 ? 10.461 -1.883 -17.691 1.00 93.62 97 LEU A CA 1
ATOM 802 C C . LEU A 1 97 ? 11.358 -2.619 -18.672 1.00 93.62 97 LEU A C 1
ATOM 804 O O . LEU A 1 97 ? 12.170 -3.462 -18.290 1.00 93.62 97 LEU A O 1
ATOM 808 N N . ASP A 1 98 ? 11.244 -2.253 -19.937 1.00 94.12 98 ASP A N 1
ATOM 809 C CA . ASP A 1 98 ? 12.151 -2.729 -20.959 1.00 94.12 98 ASP A CA 1
ATOM 810 C C . ASP A 1 98 ? 13.391 -1.854 -21.013 1.00 94.12 98 ASP A C 1
ATOM 812 O O . ASP A 1 98 ? 13.336 -0.628 -20.904 1.00 94.12 98 ASP A O 1
ATOM 816 N N . ASN A 1 99 ? 14.501 -2.487 -21.367 1.00 93.25 99 ASN A N 1
ATOM 817 C CA . ASN A 1 99 ? 15.575 -1.798 -22.045 1.00 93.25 99 ASN A CA 1
ATOM 818 C C . ASN A 1 99 ? 16.201 -0.642 -21.227 1.00 93.25 99 ASN A C 1
ATOM 820 O O . ASN A 1 99 ? 16.463 0.431 -21.771 1.00 93.25 99 ASN A O 1
ATOM 824 N N . LEU A 1 100 ? 16.512 -0.868 -19.946 1.00 93.06 100 LEU A N 1
ATOM 825 C CA . LEU A 1 100 ? 17.145 0.147 -19.100 1.00 93.06 100 LEU A CA 1
ATOM 826 C C . LEU A 1 100 ? 18.604 0.354 -19.517 1.00 93.06 100 LEU A C 1
ATOM 828 O O . LEU A 1 100 ? 19.467 -0.516 -19.333 1.00 93.06 100 LEU A O 1
ATOM 832 N N . GLU A 1 101 ? 18.872 1.537 -20.060 1.00 94.44 101 GLU A N 1
ATOM 833 C CA . GLU A 1 101 ? 20.186 1.945 -20.549 1.00 94.44 101 GLU A CA 1
ATOM 834 C C . GLU A 1 101 ? 21.250 1.980 -19.444 1.00 94.44 101 GLU A C 1
ATOM 836 O O . GLU A 1 101 ? 20.951 2.022 -18.245 1.00 94.44 101 GLU A O 1
ATOM 841 N N . VAL A 1 102 ? 22.514 1.960 -19.861 1.00 92.81 102 VAL A N 1
ATOM 842 C CA . VAL A 1 102 ? 23.670 2.073 -18.963 1.00 92.81 102 VAL A CA 1
ATOM 843 C C . VAL A 1 102 ? 23.602 3.389 -18.188 1.00 92.81 102 VAL A C 1
ATOM 845 O O . VAL A 1 102 ? 23.329 4.442 -18.762 1.00 92.81 102 VAL A O 1
ATOM 848 N N . SER A 1 103 ? 23.848 3.326 -16.880 1.00 91.50 103 SER A N 1
ATOM 849 C CA . SER A 1 103 ? 23.792 4.466 -15.955 1.00 91.50 103 SER A CA 1
ATOM 850 C C . SER A 1 103 ? 22.426 5.161 -15.879 1.00 91.50 103 SER A C 1
ATOM 852 O O . SER A 1 103 ? 22.343 6.302 -15.422 1.00 91.50 103 SER A O 1
ATOM 854 N N . SER A 1 104 ? 21.347 4.497 -16.307 1.00 92.19 104 SER A N 1
ATOM 855 C CA . SER A 1 104 ? 19.989 5.031 -16.182 1.00 92.19 104 SER A CA 1
ATOM 856 C C . SER A 1 104 ? 19.404 4.785 -14.792 1.00 92.19 104 SER A C 1
ATOM 858 O O . SER A 1 104 ? 19.685 3.773 -14.141 1.00 92.19 104 SER A O 1
ATOM 860 N N . ILE A 1 105 ? 18.562 5.723 -14.358 1.00 93.44 105 ILE A N 1
ATOM 861 C CA . ILE A 1 105 ? 17.795 5.664 -13.117 1.00 93.44 105 ILE A CA 1
ATOM 862 C C . ILE A 1 105 ? 16.314 5.681 -13.487 1.00 93.44 105 ILE A C 1
ATOM 864 O O . ILE A 1 105 ? 15.862 6.593 -14.176 1.00 93.44 105 ILE A O 1
ATOM 868 N N . HIS A 1 106 ? 15.568 4.691 -13.007 1.00 94.19 106 HIS A N 1
ATOM 869 C CA . HIS A 1 106 ? 14.116 4.628 -13.123 1.00 94.19 106 HIS A CA 1
ATOM 870 C C . HIS A 1 106 ? 13.500 4.733 -11.733 1.00 94.19 106 HIS A C 1
ATOM 872 O O . HIS A 1 106 ? 13.873 3.994 -10.820 1.00 94.19 106 HIS A O 1
ATOM 878 N N . GLU A 1 107 ? 12.572 5.670 -11.579 1.00 96.75 107 GLU A N 1
ATOM 879 C CA . GLU A 1 107 ? 11.919 5.972 -10.314 1.00 96.75 107 GLU A CA 1
ATOM 880 C C . GLU A 1 107 ? 10.431 5.632 -10.398 1.00 96.75 107 GLU A C 1
ATOM 882 O O . GLU A 1 107 ? 9.744 6.019 -11.343 1.00 96.75 107 GLU A O 1
ATOM 887 N N . ILE A 1 108 ? 9.946 4.918 -9.387 1.00 97.25 108 ILE A N 1
ATOM 888 C CA . ILE A 1 108 ? 8.541 4.579 -9.201 1.00 97.25 108 ILE A CA 1
ATOM 889 C C . ILE A 1 108 ? 8.110 5.127 -7.846 1.00 97.25 108 ILE A C 1
ATOM 891 O O . ILE A 1 108 ? 8.748 4.865 -6.826 1.00 97.25 108 ILE A O 1
ATOM 895 N N . LYS A 1 109 ? 7.010 5.870 -7.817 1.00 97.94 109 LYS A N 1
ATOM 896 C CA . LYS A 1 109 ? 6.432 6.455 -6.612 1.00 97.94 109 LYS A CA 1
ATOM 897 C C . LYS A 1 109 ? 5.046 5.898 -6.356 1.00 97.94 109 LYS A C 1
ATOM 899 O O . LYS A 1 109 ? 4.212 5.873 -7.252 1.00 97.94 109 LYS A O 1
ATOM 904 N N . MET A 1 110 ? 4.789 5.547 -5.105 1.00 97.75 110 MET A N 1
ATOM 905 C CA . MET A 1 110 ? 3.455 5.302 -4.573 1.00 97.75 110 MET A CA 1
ATOM 906 C C . MET A 1 110 ? 3.138 6.396 -3.558 1.00 97.75 110 MET A C 1
ATOM 908 O O . MET A 1 110 ? 3.869 6.578 -2.583 1.00 97.75 110 MET A O 1
ATOM 912 N N . VAL A 1 111 ? 2.051 7.125 -3.776 1.00 97.62 111 VAL A N 1
ATOM 913 C CA . VAL A 1 111 ? 1.618 8.232 -2.927 1.00 97.62 111 VAL A CA 1
ATOM 914 C C . VAL A 1 111 ? 0.275 7.878 -2.304 1.00 97.62 111 VAL A C 1
ATOM 916 O O . VAL A 1 111 ? -0.716 7.694 -3.007 1.00 97.62 111 VAL A O 1
ATOM 919 N N . SER A 1 112 ? 0.231 7.812 -0.977 1.00 96.31 112 SER A N 1
ATOM 920 C CA . SER A 1 112 ? -0.971 7.448 -0.221 1.00 96.31 112 SER A CA 1
ATOM 921 C C . SER A 1 112 ? -1.218 8.422 0.923 1.00 96.31 112 SER A C 1
ATOM 923 O O . SER A 1 112 ? -0.290 8.761 1.660 1.00 96.31 112 SER A O 1
ATOM 925 N N . THR A 1 113 ? -2.472 8.823 1.123 1.00 97.62 113 THR A N 1
ATOM 926 C CA . THR A 1 113 ? -2.891 9.500 2.356 1.00 97.62 113 THR A CA 1
ATOM 927 C C . THR A 1 113 ? -3.442 8.457 3.315 1.00 97.62 113 THR A C 1
ATOM 929 O O . THR A 1 113 ? -4.359 7.714 2.958 1.00 97.62 113 THR A O 1
ATOM 932 N N . VAL A 1 114 ? -2.885 8.394 4.520 1.00 97.19 114 VAL A N 1
ATOM 933 C CA . VAL A 1 114 ? -3.251 7.401 5.534 1.00 97.19 114 VAL A CA 1
ATOM 934 C C . VAL A 1 114 ? -3.545 8.071 6.869 1.00 97.19 114 VAL A C 1
ATOM 936 O O . VAL A 1 114 ? -2.980 9.116 7.200 1.00 97.19 114 VAL A O 1
ATOM 939 N N . THR A 1 115 ? -4.420 7.447 7.652 1.00 98.12 115 THR A N 1
ATOM 940 C CA . THR A 1 115 ? -4.500 7.677 9.097 1.00 98.12 115 THR A CA 1
ATOM 941 C C . THR A 1 115 ? -3.871 6.485 9.797 1.00 98.12 115 THR A C 1
ATOM 943 O O . THR A 1 115 ? -4.326 5.362 9.590 1.00 98.12 115 THR A O 1
ATOM 946 N N . THR A 1 116 ? -2.836 6.714 10.597 1.00 97.19 116 THR A N 1
ATOM 947 C CA . THR A 1 116 ? -2.192 5.683 11.420 1.00 97.19 116 THR A CA 1
ATOM 948 C C . THR A 1 116 ? -2.666 5.772 12.864 1.00 97.19 116 THR A C 1
ATOM 950 O O . THR A 1 116 ? -3.058 6.847 13.320 1.00 97.19 116 THR A O 1
ATOM 953 N N . TYR A 1 117 ? -2.606 4.652 13.576 1.00 98.00 117 TYR A N 1
ATOM 954 C CA . TYR A 1 117 ? -3.019 4.522 14.970 1.00 98.00 117 TYR A CA 1
ATOM 955 C C . TYR A 1 117 ? -1.984 3.721 15.754 1.00 98.00 117 TYR A C 1
ATOM 957 O O . TYR A 1 117 ? -1.393 2.777 15.221 1.00 98.00 117 TYR A O 1
ATOM 965 N N . ASP A 1 118 ? -1.847 4.037 17.035 1.00 97.44 118 ASP A N 1
ATOM 966 C CA . ASP A 1 118 ? -1.271 3.104 17.995 1.00 97.44 118 ASP A CA 1
ATOM 967 C C . ASP A 1 118 ? -2.298 2.002 18.268 1.00 97.44 118 ASP A C 1
ATOM 969 O O . ASP A 1 118 ? -3.498 2.275 18.357 1.00 97.44 118 ASP A O 1
ATOM 973 N N . VAL A 1 119 ? -1.841 0.753 18.386 1.00 96.50 119 VAL A N 1
ATOM 974 C CA . VAL A 1 119 ? -2.722 -0.404 18.584 1.00 96.50 119 VAL A CA 1
ATOM 975 C C . VAL A 1 119 ? -2.321 -1.156 19.838 1.00 96.50 119 VAL A C 1
ATOM 977 O O . VAL A 1 119 ? -1.187 -1.628 19.959 1.00 96.50 119 VAL A O 1
ATOM 980 N N . ARG A 1 120 ? -3.275 -1.314 20.753 1.00 94.62 120 ARG A N 1
ATOM 981 C CA . ARG A 1 120 ? -3.144 -2.184 21.919 1.00 94.62 120 ARG A CA 1
ATOM 982 C C . ARG A 1 120 ? -3.978 -3.435 21.695 1.00 94.62 120 ARG A C 1
ATOM 984 O O . ARG A 1 120 ? -5.199 -3.365 21.727 1.00 94.62 120 ARG A O 1
ATOM 991 N N . TYR A 1 121 ? -3.321 -4.573 21.500 1.00 92.44 121 TYR A N 1
ATOM 992 C CA . TYR A 1 121 ? -4.003 -5.859 21.368 1.00 92.44 121 TYR A CA 1
ATOM 993 C C . TYR A 1 121 ? -4.428 -6.408 22.729 1.00 92.44 121 TYR A C 1
ATOM 995 O O . TYR A 1 121 ? -3.685 -6.312 23.712 1.00 92.44 121 TYR A O 1
ATOM 1003 N N . PHE A 1 122 ? -5.607 -7.017 22.761 1.00 87.88 122 PHE A N 1
ATOM 1004 C CA . PHE A 1 122 ? -6.099 -7.788 23.895 1.00 87.88 122 PHE A CA 1
ATOM 1005 C C . PHE A 1 122 ? -5.815 -9.268 23.598 1.00 87.88 122 PHE A C 1
ATOM 1007 O O . PHE A 1 122 ? -6.551 -9.902 22.845 1.00 87.88 122 PHE A O 1
ATOM 1014 N N . I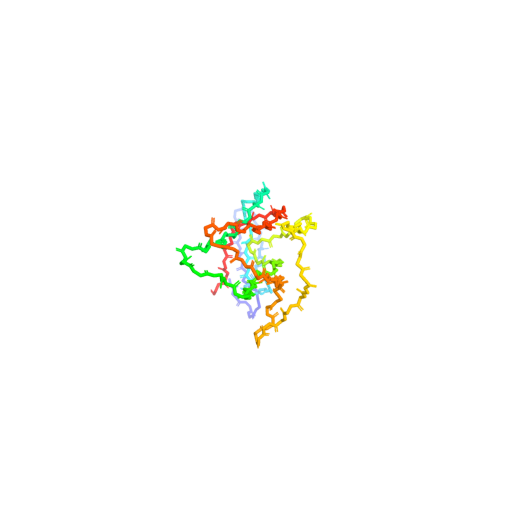LE A 1 123 ? -4.676 -9.768 24.094 1.00 79.19 123 ILE A N 1
ATOM 1015 C CA . ILE A 1 123 ? -4.213 -11.160 23.918 1.00 79.19 123 ILE A CA 1
ATOM 1016 C C . ILE A 1 123 ? -4.669 -12.007 25.104 1.00 79.19 123 ILE A C 1
ATOM 1018 O O . ILE A 1 123 ? -4.508 -11.524 26.248 1.00 79.19 123 ILE A O 1
#

pLDDT: mean 93.69, std 4.28, range [76.88, 98.12]

Sequence (123 aa):
CYDGEFLWAVDYQNDRLYKTKVRDNEKFERSNAYKTKITYTHQATNFGPGKVKTLDVHLAIPGDRDNQTITSEIQYIPEYADVVTDKWGQRTAHYHLDNLEVSSIHEIKMVSTVTTYDVRYFI